Protein AF-A9M501-F1 (afdb_monomer_lite)

Organism: NCBI:txid452802

Radius of gyration: 22.81 Å; chains: 1; bounding box: 45×52×58 Å

pLDDT: mean 88.77, std 12.03, range [39.5, 97.62]

Structure (mmCIF, N/CA/C/O backbone):
data_AF-A9M501-F1
#
_entry.id   AF-A9M501-F1
#
loop_
_atom_site.group_PDB
_atom_site.id
_atom_site.type_symbol
_atom_site.label_atom_id
_atom_site.label_alt_id
_atom_site.label_comp_id
_atom_site.label_asym_id
_atom_site.label_entity_id
_atom_site.label_seq_id
_atom_site.pdbx_PDB_ins_code
_atom_site.Cartn_x
_atom_site.Cartn_y
_atom_site.Cartn_z
_atom_site.occupancy
_atom_site.B_iso_or_equiv
_atom_site.auth_seq_id
_atom_site.auth_comp_id
_atom_site.auth_asym_id
_atom_site.auth_atom_id
_atom_site.pdbx_PDB_model_num
ATOM 1 N N . MET A 1 1 ? 18.932 37.485 -20.379 1.00 39.50 1 MET A N 1
ATOM 2 C CA . MET A 1 1 ? 19.390 36.095 -20.164 1.00 39.50 1 MET A CA 1
ATOM 3 C C . MET A 1 1 ? 18.253 35.148 -20.514 1.00 39.50 1 MET A C 1
ATOM 5 O O . MET A 1 1 ? 17.362 34.929 -19.704 1.00 39.50 1 MET A O 1
ATOM 9 N N . THR A 1 2 ? 18.222 34.654 -21.746 1.00 41.69 2 THR A N 1
ATOM 10 C CA . THR A 1 2 ? 17.278 33.619 -22.177 1.00 41.69 2 THR A CA 1
ATOM 11 C C . THR A 1 2 ? 17.672 32.313 -21.494 1.00 41.69 2 THR A C 1
ATOM 13 O O . THR A 1 2 ? 18.747 31.776 -21.753 1.00 41.69 2 THR A O 1
ATOM 16 N N . LYS A 1 3 ? 16.843 31.825 -20.558 1.00 51.28 3 LYS A N 1
ATOM 17 C CA . LYS A 1 3 ? 17.009 30.476 -20.001 1.00 51.28 3 LYS A CA 1
ATOM 18 C C . LYS A 1 3 ? 17.040 29.513 -21.183 1.00 51.28 3 LYS A C 1
ATOM 20 O O . LYS A 1 3 ? 16.075 29.462 -21.942 1.00 51.28 3 LYS A O 1
ATOM 25 N N . LYS A 1 4 ? 18.156 28.803 -21.354 1.00 54.09 4 LYS A N 1
ATOM 26 C CA . LYS A 1 4 ? 18.309 27.758 -22.365 1.00 54.09 4 LYS A CA 1
ATOM 27 C C . LYS A 1 4 ? 17.223 26.725 -22.071 1.00 54.09 4 LYS A C 1
ATOM 29 O O . LYS A 1 4 ? 17.304 26.010 -21.076 1.00 54.09 4 LYS A O 1
ATOM 34 N N . HIS A 1 5 ? 16.136 26.763 -22.837 1.00 55.84 5 HIS A N 1
ATOM 35 C CA . HIS A 1 5 ? 15.042 25.826 -22.667 1.00 55.84 5 HIS A CA 1
ATOM 36 C C . HIS A 1 5 ? 15.609 24.473 -23.071 1.00 55.84 5 HIS A C 1
ATOM 38 O O . HIS A 1 5 ? 15.889 24.261 -24.243 1.00 55.84 5 HIS A O 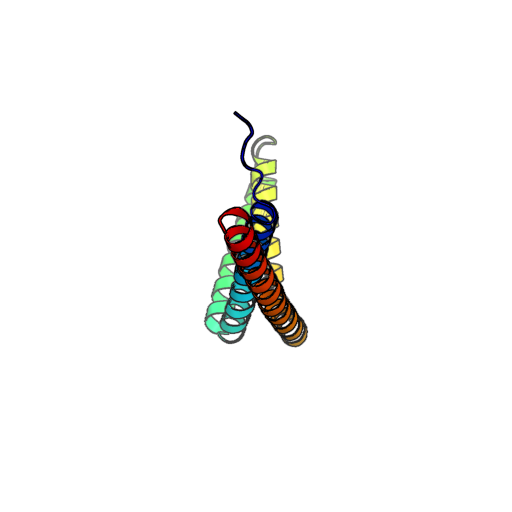1
ATOM 44 N N . GLU A 1 6 ? 15.865 2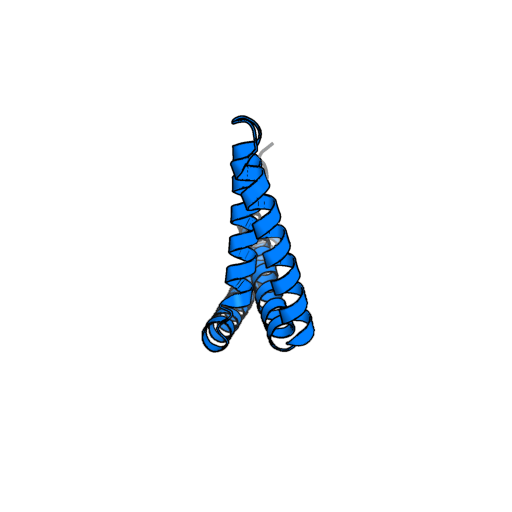3.594 -22.105 1.00 63.84 6 GLU A N 1
ATOM 45 C CA . GLU A 1 6 ? 16.238 22.220 -22.415 1.00 63.84 6 GLU A CA 1
ATOM 46 C C . GLU A 1 6 ? 14.952 21.480 -22.785 1.00 63.84 6 GLU A C 1
ATOM 48 O O . GLU A 1 6 ? 14.144 21.200 -21.885 1.00 63.84 6 GLU A O 1
ATOM 53 N N . PRO A 1 7 ? 14.700 21.193 -24.077 1.00 66.31 7 PRO A N 1
ATOM 54 C CA . PRO A 1 7 ? 13.616 20.295 -24.429 1.00 66.31 7 PRO A CA 1
ATOM 55 C C . PRO A 1 7 ? 13.882 18.966 -23.705 1.00 66.31 7 PRO A C 1
ATOM 57 O O . PRO A 1 7 ? 15.027 18.577 -23.477 1.00 66.31 7 PRO A O 1
ATOM 60 N N . PHE A 1 8 ? 12.827 18.311 -23.234 1.00 79.62 8 PHE A N 1
ATOM 61 C CA . PHE A 1 8 ? 12.868 17.047 -22.480 1.00 79.62 8 PHE A CA 1
ATOM 62 C C . PHE A 1 8 ? 13.280 17.099 -21.002 1.00 79.62 8 PHE A C 1
ATOM 64 O O . PHE A 1 8 ? 12.924 16.174 -20.282 1.00 79.62 8 PHE A O 1
ATOM 71 N N . SER A 1 9 ? 13.933 18.147 -20.483 1.00 83.31 9 SER A N 1
ATOM 72 C CA . SER A 1 9 ? 14.375 18.155 -19.068 1.00 83.31 9 SER A CA 1
ATOM 73 C C . SER A 1 9 ? 13.205 18.040 -18.072 1.00 83.31 9 SER A C 1
ATOM 75 O O . SER A 1 9 ? 13.250 17.245 -17.134 1.00 83.31 9 SER A O 1
ATOM 77 N N . VAL A 1 10 ? 12.099 18.744 -18.339 1.00 87.44 10 VAL A N 1
ATOM 78 C CA . VAL A 1 10 ? 10.864 18.658 -17.536 1.00 87.44 10 VAL A CA 1
ATOM 79 C C . VAL A 1 10 ? 10.190 17.288 -17.675 1.00 87.44 10 VAL A C 1
ATOM 81 O O . VAL A 1 10 ? 9.753 16.716 -16.680 1.00 87.44 10 VAL A O 1
ATOM 84 N N . ALA A 1 11 ? 10.137 16.738 -18.893 1.00 88.94 11 ALA A N 1
ATOM 85 C CA . ALA A 1 11 ? 9.534 15.431 -19.154 1.00 88.94 11 ALA A CA 1
ATOM 86 C C . ALA A 1 11 ? 10.316 14.296 -18.473 1.00 88.94 11 ALA A C 1
ATOM 88 O O . ALA A 1 11 ? 9.714 13.406 -17.876 1.00 88.94 11 ALA A O 1
ATOM 89 N N . ILE A 1 12 ? 11.651 14.364 -18.483 1.00 91.50 12 ILE A N 1
ATOM 90 C CA . ILE A 1 12 ? 12.531 13.430 -17.769 1.00 91.50 12 ILE A CA 1
ATOM 91 C C . ILE A 1 12 ? 12.233 13.474 -16.270 1.00 91.50 12 ILE A C 1
ATOM 93 O O . ILE A 1 12 ? 11.947 12.436 -15.684 1.00 91.50 12 ILE A O 1
ATOM 97 N N . GLN A 1 13 ? 12.210 14.664 -15.660 1.00 92.88 13 GLN A N 1
ATOM 98 C CA . GLN A 1 13 ? 11.921 14.802 -14.227 1.00 92.88 13 GLN A CA 1
ATOM 99 C C . GLN A 1 13 ? 10.521 14.297 -13.854 1.00 92.88 13 GLN A C 1
ATOM 101 O O . GLN A 1 13 ? 10.342 13.672 -12.808 1.00 92.88 13 GLN A O 1
ATOM 106 N N . ALA A 1 14 ? 9.516 14.569 -14.690 1.00 93.25 14 ALA A N 1
ATOM 107 C CA . ALA A 1 14 ? 8.162 14.068 -14.478 1.00 93.25 14 ALA A CA 1
ATOM 108 C C . ALA A 1 14 ? 8.119 12.532 -14.537 1.00 93.25 14 ALA A C 1
ATOM 110 O O . ALA A 1 14 ? 7.528 11.900 -13.659 1.00 93.25 14 ALA A O 1
ATOM 111 N N . THR A 1 15 ? 8.805 11.940 -15.517 1.00 94.06 15 THR A N 1
ATOM 112 C CA . THR A 1 15 ? 8.880 10.483 -15.701 1.00 94.06 15 THR A CA 1
ATOM 113 C C . THR A 1 15 ? 9.644 9.815 -14.557 1.00 94.06 15 THR A C 1
ATOM 115 O O . THR A 1 15 ? 9.193 8.801 -14.037 1.00 94.06 15 THR A O 1
ATOM 118 N N . GLU A 1 16 ? 10.740 10.410 -14.072 1.00 95.69 16 GLU A N 1
ATOM 119 C CA . GLU A 1 16 ? 11.488 9.916 -1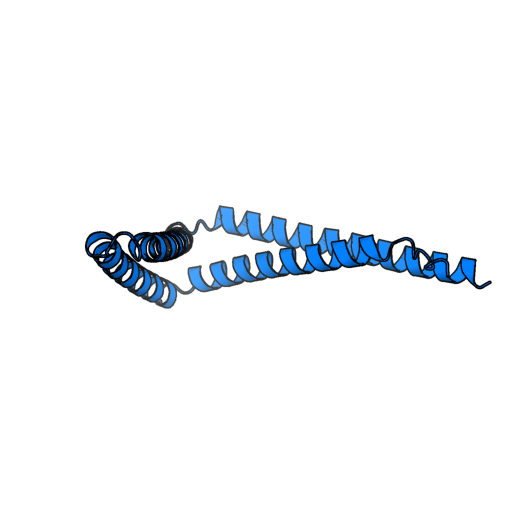2.904 1.00 95.69 16 GLU A CA 1
ATOM 120 C C . GLU A 1 16 ? 10.626 9.901 -11.634 1.00 95.69 16 GLU A C 1
ATOM 122 O O . GLU A 1 16 ? 10.619 8.916 -10.894 1.00 95.69 16 GLU A O 1
ATOM 127 N N . LYS A 1 17 ? 9.834 10.955 -11.400 1.00 95.56 17 LYS A N 1
ATOM 128 C CA . LYS A 1 17 ? 8.890 10.999 -10.271 1.00 95.56 17 LYS A CA 1
ATOM 129 C C . LYS A 1 17 ? 7.780 9.956 -10.404 1.00 95.56 17 LYS A C 1
ATOM 131 O O . LYS A 1 17 ? 7.419 9.309 -9.415 1.00 95.56 17 LYS A O 1
ATOM 136 N N . ALA A 1 18 ? 7.233 9.791 -11.608 1.00 94.56 18 ALA A N 1
ATOM 137 C CA . ALA A 1 18 ? 6.216 8.782 -11.882 1.00 94.56 18 ALA A CA 1
ATOM 138 C C . ALA A 1 18 ? 6.765 7.364 -11.658 1.00 94.56 18 ALA A C 1
ATOM 140 O O . ALA A 1 18 ? 6.096 6.550 -11.020 1.00 94.56 18 ALA A O 1
ATOM 141 N N . LEU A 1 19 ? 7.998 7.104 -12.103 1.00 95.25 19 LEU A N 1
ATOM 142 C CA . LEU A 1 19 ? 8.696 5.835 -11.916 1.00 95.25 19 LEU A CA 1
ATOM 143 C C . LEU A 1 19 ? 8.929 5.539 -10.432 1.00 95.25 19 LEU A C 1
ATOM 145 O O . LEU A 1 19 ? 8.560 4.465 -9.970 1.00 95.25 19 LEU A O 1
ATOM 149 N N . ALA A 1 20 ? 9.439 6.504 -9.661 1.00 95.69 20 ALA A N 1
ATOM 150 C CA . ALA A 1 20 ? 9.628 6.342 -8.218 1.00 95.69 20 ALA A CA 1
ATOM 151 C C . ALA A 1 20 ? 8.308 6.034 -7.486 1.00 95.69 20 ALA A C 1
ATOM 153 O O . ALA A 1 20 ? 8.262 5.203 -6.579 1.00 95.69 20 ALA A O 1
ATOM 154 N N . THR A 1 21 ? 7.211 6.668 -7.907 1.00 95.75 21 THR A N 1
ATOM 155 C CA . THR A 1 21 ? 5.876 6.409 -7.345 1.00 95.75 21 THR A CA 1
ATOM 156 C C . THR A 1 21 ? 5.376 5.005 -7.693 1.00 95.75 21 THR A C 1
ATOM 158 O O . THR A 1 21 ? 4.813 4.325 -6.836 1.00 95.75 21 THR A O 1
ATOM 161 N N . ALA A 1 22 ? 5.580 4.561 -8.938 1.00 94.88 22 ALA A N 1
ATOM 162 C CA . ALA A 1 22 ? 5.214 3.218 -9.378 1.00 94.88 22 ALA A CA 1
ATOM 163 C C . ALA A 1 22 ? 6.034 2.143 -8.651 1.00 94.88 22 ALA A C 1
ATOM 165 O O . ALA A 1 22 ? 5.452 1.176 -8.166 1.00 94.88 22 ALA A O 1
ATOM 166 N N . GLN A 1 23 ? 7.342 2.361 -8.488 1.00 96.62 23 GLN A N 1
ATOM 167 C CA . GLN A 1 23 ? 8.230 1.453 -7.764 1.00 96.62 23 GLN A CA 1
ATOM 168 C C . GLN A 1 23 ? 7.801 1.304 -6.304 1.00 96.62 23 GLN A C 1
ATOM 170 O O . GLN A 1 23 ? 7.585 0.192 -5.844 1.00 96.62 23 GLN A O 1
ATOM 175 N N . LYS A 1 24 ? 7.532 2.417 -5.609 1.00 96.12 24 LYS A N 1
ATOM 176 C CA . LYS A 1 24 ? 7.036 2.375 -4.226 1.00 96.12 24 LYS A CA 1
ATOM 177 C C . LYS A 1 24 ? 5.738 1.569 -4.094 1.00 96.12 24 LYS A C 1
ATOM 179 O O . LYS A 1 24 ? 5.524 0.897 -3.089 1.00 96.12 24 LYS A O 1
ATOM 184 N N . LYS A 1 25 ? 4.850 1.652 -5.090 1.00 94.25 25 LYS A N 1
ATOM 185 C CA . LYS A 1 25 ? 3.608 0.870 -5.106 1.00 94.25 25 LYS A CA 1
ATOM 186 C C . LYS A 1 25 ? 3.885 -0.619 -5.330 1.00 94.25 25 LYS A C 1
ATOM 188 O O . LYS A 1 25 ? 3.272 -1.430 -4.646 1.00 94.25 25 LYS A O 1
ATOM 193 N N . LEU A 1 26 ? 4.792 -0.963 -6.244 1.00 95.00 26 LEU A N 1
ATOM 194 C CA . LEU A 1 26 ? 5.220 -2.344 -6.476 1.00 95.00 26 LEU A CA 1
ATOM 195 C C . LEU A 1 26 ? 5.837 -2.953 -5.210 1.00 95.00 26 LEU A C 1
ATOM 197 O O . LEU A 1 26 ? 5.428 -4.032 -4.795 1.00 95.00 26 LEU A O 1
ATOM 201 N N . ASP A 1 27 ? 6.746 -2.224 -4.562 1.00 95.56 27 ASP A N 1
ATOM 202 C CA . ASP A 1 27 ? 7.401 -2.658 -3.325 1.00 95.56 27 ASP A CA 1
ATOM 203 C C . ASP A 1 27 ? 6.370 -2.908 -2.213 1.00 95.56 27 ASP A C 1
ATOM 205 O O . ASP A 1 27 ? 6.454 -3.902 -1.495 1.00 95.56 27 ASP A O 1
ATOM 209 N N . GLN A 1 28 ? 5.345 -2.052 -2.107 1.00 91.12 28 GLN A N 1
ATOM 210 C CA . GLN A 1 28 ? 4.250 -2.257 -1.159 1.00 91.12 28 GLN A CA 1
ATOM 211 C C . GLN A 1 28 ? 3.440 -3.523 -1.467 1.00 91.12 28 GLN A C 1
ATOM 213 O O . GLN A 1 28 ? 3.116 -4.262 -0.544 1.00 91.12 28 GLN A O 1
ATOM 218 N N . VAL A 1 29 ? 3.104 -3.784 -2.737 1.00 92.12 29 VAL A N 1
ATOM 219 C CA . VAL A 1 29 ? 2.348 -4.991 -3.123 1.00 92.12 29 VAL A CA 1
ATOM 220 C C . VAL A 1 29 ? 3.152 -6.256 -2.811 1.00 92.12 29 VAL A C 1
ATOM 222 O O . VAL A 1 29 ? 2.595 -7.201 -2.257 1.00 92.12 29 VAL A O 1
ATOM 225 N N . LYS A 1 30 ? 4.463 -6.251 -3.083 1.00 92.81 30 LYS A N 1
ATOM 226 C CA . LYS A 1 30 ? 5.367 -7.363 -2.749 1.00 92.81 30 LYS A CA 1
ATOM 227 C C . LYS A 1 30 ? 5.462 -7.595 -1.241 1.00 92.81 30 LYS A C 1
ATOM 229 O O . LYS A 1 30 ? 5.291 -8.722 -0.786 1.00 92.81 30 LYS A O 1
ATOM 234 N N . ALA A 1 31 ? 5.633 -6.530 -0.459 1.00 90.75 31 ALA A N 1
ATOM 235 C CA . ALA A 1 31 ? 5.648 -6.621 1.000 1.00 90.75 31 ALA A CA 1
ATOM 236 C C . ALA A 1 31 ? 4.320 -7.156 1.568 1.00 90.75 31 ALA A C 1
ATOM 238 O O . ALA A 1 31 ? 4.314 -7.924 2.529 1.00 90.75 31 ALA A O 1
ATOM 239 N N . ASP A 1 32 ? 3.189 -6.776 0.968 1.00 88.25 32 ASP A N 1
ATOM 240 C CA . ASP A 1 32 ? 1.873 -7.271 1.375 1.00 88.25 32 ASP A CA 1
ATOM 241 C C . ASP A 1 32 ? 1.712 -8.766 1.082 1.00 88.25 32 ASP A C 1
ATOM 243 O O . ASP A 1 32 ? 1.135 -9.488 1.895 1.00 88.25 32 ASP A O 1
ATOM 247 N N . PHE A 1 33 ? 2.253 -9.237 -0.044 1.00 89.31 33 PHE A N 1
ATOM 248 C CA . PHE A 1 33 ? 2.320 -10.659 -0.375 1.00 89.31 33 PHE A CA 1
ATOM 249 C C . PHE A 1 33 ? 3.161 -11.449 0.622 1.00 89.31 33 PHE A C 1
ATOM 251 O O . PHE A 1 33 ? 2.700 -12.465 1.139 1.00 89.31 33 PHE A O 1
ATOM 258 N N . GLU A 1 34 ? 4.369 -10.977 0.925 1.00 90.31 34 GLU A N 1
ATOM 259 C CA . GLU A 1 34 ? 5.248 -11.617 1.909 1.00 90.31 34 GLU A CA 1
ATOM 260 C C . GLU A 1 34 ? 4.569 -11.713 3.278 1.00 90.31 34 GLU A C 1
ATOM 262 O O . GLU A 1 34 ? 4.551 -12.775 3.900 1.00 90.31 34 GLU A O 1
ATOM 267 N N . LEU A 1 35 ? 3.939 -10.622 3.721 1.00 88.69 35 LEU A N 1
ATOM 268 C CA . LEU A 1 35 ? 3.191 -10.595 4.972 1.00 88.69 35 LEU A CA 1
ATOM 269 C C . LEU A 1 35 ? 1.973 -11.526 4.944 1.00 88.69 35 LEU A C 1
ATOM 271 O O . LEU A 1 35 ? 1.632 -12.105 5.969 1.00 88.69 35 LEU A O 1
ATOM 275 N N . TYR A 1 36 ? 1.300 -11.678 3.803 1.00 87.50 36 TYR A N 1
ATOM 276 C CA . TYR A 1 36 ? 0.182 -12.611 3.678 1.00 87.50 36 TYR A CA 1
ATOM 277 C C . TYR A 1 36 ? 0.618 -14.070 3.842 1.00 87.50 36 TYR A C 1
ATOM 279 O O . TYR A 1 36 ? -0.096 -14.849 4.476 1.00 87.50 36 TYR A O 1
ATOM 287 N N . LEU A 1 37 ? 1.783 -14.427 3.293 1.00 88.88 37 LEU A N 1
ATOM 288 C CA . LEU A 1 37 ? 2.363 -15.764 3.418 1.00 88.88 37 LEU A CA 1
ATOM 289 C C . LEU A 1 37 ? 2.834 -16.055 4.855 1.00 88.88 37 LEU A C 1
ATOM 291 O O . LEU A 1 37 ? 2.751 -17.198 5.306 1.00 88.88 37 LEU A O 1
ATOM 295 N N . ASP A 1 38 ? 3.264 -15.032 5.597 1.00 93.50 38 ASP A N 1
ATOM 296 C CA . ASP A 1 38 ? 3.582 -15.126 7.026 1.00 93.50 38 ASP A CA 1
ATOM 297 C C . ASP A 1 38 ? 2.320 -14.996 7.900 1.00 93.50 38 ASP A C 1
ATOM 299 O O . ASP A 1 38 ? 1.990 -13.942 8.458 1.00 93.50 38 ASP A O 1
ATOM 303 N N . PHE A 1 39 ? 1.593 -16.108 8.028 1.00 87.75 39 PHE A N 1
ATOM 304 C CA . PHE A 1 39 ? 0.329 -16.155 8.763 1.00 87.75 39 PHE A CA 1
ATOM 305 C C . PHE A 1 39 ? 0.447 -15.682 10.221 1.00 87.75 39 PHE A C 1
ATOM 307 O O . PHE A 1 39 ? -0.438 -14.970 10.700 1.00 87.75 39 PHE A O 1
ATOM 314 N N . GLN A 1 40 ? 1.514 -16.063 10.932 1.00 92.50 40 GLN A N 1
ATOM 315 C CA . GLN A 1 40 ? 1.681 -15.713 12.346 1.00 92.50 40 GLN A CA 1
ATOM 316 C C . GLN A 1 40 ? 1.864 -14.208 12.515 1.00 92.50 40 GLN A C 1
ATOM 318 O O . GLN A 1 40 ? 1.127 -13.577 13.277 1.00 92.50 40 GLN A O 1
ATOM 323 N N . ARG A 1 41 ? 2.780 -13.618 11.742 1.00 92.44 41 ARG A N 1
ATOM 324 C CA . ARG A 1 41 ? 3.023 -12.176 11.770 1.00 92.44 41 ARG A CA 1
ATOM 325 C C . ARG A 1 41 ? 1.793 -11.383 11.337 1.00 92.44 41 ARG A C 1
ATOM 327 O O . ARG A 1 41 ? 1.490 -10.342 11.922 1.00 92.44 41 ARG A O 1
ATOM 334 N N . ARG A 1 42 ? 1.049 -11.872 10.339 1.00 92.56 42 ARG A N 1
ATOM 335 C CA . ARG A 1 42 ? -0.212 -11.255 9.907 1.00 92.56 42 ARG A CA 1
ATOM 336 C C . ARG A 1 42 ? -1.268 -11.287 11.007 1.00 92.56 42 ARG A C 1
ATOM 338 O O . ARG A 1 42 ? -1.926 -10.272 11.228 1.00 92.56 42 ARG A O 1
ATOM 345 N N . ALA A 1 43 ? -1.441 -12.422 11.681 1.00 92.88 43 ALA A N 1
ATOM 346 C CA . ALA A 1 43 ? -2.410 -12.559 12.764 1.00 92.88 43 ALA A CA 1
ATOM 347 C C . ALA A 1 43 ? -2.088 -11.616 13.934 1.00 92.88 43 ALA A C 1
ATOM 349 O O . ALA A 1 43 ? -2.982 -10.924 14.421 1.00 92.88 43 ALA A O 1
ATOM 350 N N . GLU A 1 44 ? -0.816 -11.525 14.330 1.00 95.44 44 GLU A N 1
ATOM 351 C CA . GLU A 1 44 ? -0.358 -10.602 15.374 1.00 95.44 44 GLU A CA 1
ATOM 352 C C . GLU A 1 44 ? -0.632 -9.139 15.000 1.00 95.44 44 GLU A C 1
ATOM 354 O O . GLU A 1 44 ? -1.216 -8.384 15.781 1.00 95.44 44 GLU A O 1
ATOM 359 N N . LEU A 1 45 ? -0.288 -8.743 13.771 1.00 94.56 45 LEU A N 1
ATOM 360 C CA . LEU A 1 45 ? -0.517 -7.382 13.294 1.00 94.56 45 LEU A CA 1
ATOM 361 C C . LEU A 1 45 ? -2.010 -7.030 13.237 1.00 94.56 45 LEU A C 1
ATOM 363 O O . LEU A 1 45 ? -2.398 -5.937 13.645 1.00 94.56 45 LEU A O 1
ATOM 367 N N . LEU A 1 46 ? -2.858 -7.952 12.769 1.00 95.44 46 LEU A N 1
ATOM 368 C CA . LEU A 1 46 ? -4.311 -7.764 12.766 1.00 95.44 46 LEU A CA 1
ATOM 369 C C . LEU A 1 46 ? -4.871 -7.634 14.187 1.00 95.44 46 LEU A C 1
ATOM 371 O O . LEU A 1 46 ? -5.738 -6.790 14.412 1.00 95.44 46 LEU A O 1
ATOM 375 N N . GLY A 1 47 ? -4.366 -8.419 15.142 1.00 96.69 47 GLY A N 1
ATOM 376 C CA . GLY A 1 47 ? -4.735 -8.308 16.555 1.00 96.69 47 GLY A CA 1
ATOM 377 C C . GLY A 1 47 ? -4.381 -6.940 17.141 1.00 96.69 47 GLY A C 1
ATOM 378 O O . GLY A 1 47 ? -5.235 -6.280 17.736 1.00 96.69 47 GLY A O 1
ATOM 379 N N . ASN A 1 48 ? -3.156 -6.469 16.895 1.00 96.81 48 ASN A N 1
ATOM 380 C CA . ASN A 1 48 ? -2.697 -5.152 17.341 1.00 96.81 48 ASN A CA 1
ATOM 381 C C . ASN A 1 48 ? -3.525 -4.019 16.719 1.00 96.81 48 ASN A C 1
ATOM 383 O O . ASN A 1 48 ? -3.960 -3.108 17.423 1.00 96.81 48 ASN A O 1
ATOM 387 N N . LEU A 1 49 ? -3.809 -4.097 15.416 1.00 96.75 49 LEU A N 1
ATOM 388 C CA . LEU A 1 49 ? -4.654 -3.121 14.728 1.00 96.75 49 LEU A CA 1
ATOM 389 C C . LEU A 1 49 ? -6.084 -3.113 15.275 1.00 96.75 49 LEU A C 1
ATOM 391 O O . LEU A 1 49 ? -6.640 -2.038 15.479 1.00 96.75 49 LEU A O 1
ATOM 395 N N . ALA A 1 50 ? -6.676 -4.280 15.543 1.00 97.00 50 ALA A N 1
ATOM 396 C CA . ALA A 1 50 ? -8.014 -4.367 16.125 1.00 97.00 50 ALA A CA 1
ATOM 397 C C . ALA A 1 50 ? -8.069 -3.718 17.518 1.00 97.00 50 ALA A C 1
ATOM 399 O O . ALA A 1 50 ? -8.998 -2.967 17.814 1.00 97.00 50 ALA A O 1
ATOM 400 N N . PHE A 1 51 ? -7.045 -3.942 18.347 1.00 97.56 51 PHE A N 1
ATOM 401 C CA . PHE A 1 51 ? -6.929 -3.290 19.649 1.00 97.56 51 PHE A CA 1
ATOM 402 C C . PHE A 1 51 ? -6.792 -1.764 19.526 1.00 97.56 51 PHE A C 1
ATOM 404 O O . PHE A 1 51 ? -7.493 -1.017 20.210 1.00 97.56 51 PHE A O 1
ATOM 411 N N . GLU A 1 52 ? -5.922 -1.282 18.634 1.00 96.69 52 GLU A N 1
ATOM 412 C CA . GLU A 1 52 ? -5.745 0.154 18.390 1.00 96.69 52 GLU A CA 1
ATOM 413 C C . GLU A 1 52 ? -7.021 0.822 17.871 1.00 96.69 52 GLU A C 1
ATOM 415 O O . GLU A 1 52 ? -7.335 1.934 18.295 1.00 96.69 52 GLU A O 1
ATOM 420 N N . ILE A 1 53 ? -7.757 0.147 16.982 1.00 97.50 53 ILE A N 1
ATOM 421 C CA . ILE A 1 53 ? -9.058 0.598 16.478 1.00 97.50 53 ILE A CA 1
ATOM 422 C C . ILE A 1 53 ? -10.036 0.744 17.641 1.00 97.50 53 ILE A C 1
ATOM 424 O O . ILE A 1 53 ? -10.568 1.834 17.820 1.00 97.50 53 ILE A O 1
ATOM 428 N N . GLY A 1 54 ? -10.198 -0.284 18.481 1.00 96.88 54 GLY A N 1
ATOM 429 C CA . GLY A 1 54 ? -11.086 -0.209 19.645 1.00 96.88 54 GLY A CA 1
ATOM 430 C C . GLY A 1 54 ? -10.706 0.923 20.608 1.00 96.88 54 GLY A C 1
ATOM 431 O O . GLY A 1 54 ? -11.567 1.654 21.092 1.00 96.88 54 GLY A O 1
ATOM 432 N N . ARG A 1 55 ? -9.404 1.151 20.833 1.00 96.44 55 ARG A N 1
ATOM 433 C CA . ARG A 1 55 ? -8.916 2.287 21.636 1.00 96.44 55 ARG A CA 1
ATOM 434 C C . ARG A 1 55 ? -9.288 3.638 21.013 1.00 96.44 55 ARG A C 1
ATOM 436 O O . ARG A 1 55 ? -9.720 4.538 21.729 1.00 96.44 55 ARG A O 1
ATOM 443 N N . LEU A 1 56 ? -9.106 3.789 19.700 1.00 95.00 56 LEU A N 1
ATOM 444 C CA . LEU A 1 56 ? -9.421 5.021 18.972 1.00 95.00 56 LEU A CA 1
ATOM 445 C C . LEU A 1 56 ? -10.930 5.268 18.867 1.00 95.00 56 LEU A C 1
ATOM 447 O O . LEU A 1 56 ? -11.346 6.421 18.887 1.00 95.00 56 LEU A O 1
ATOM 451 N N . GLU A 1 57 ? -11.752 4.222 18.793 1.00 95.94 57 GLU A N 1
ATOM 452 C CA . GLU A 1 57 ? -13.215 4.336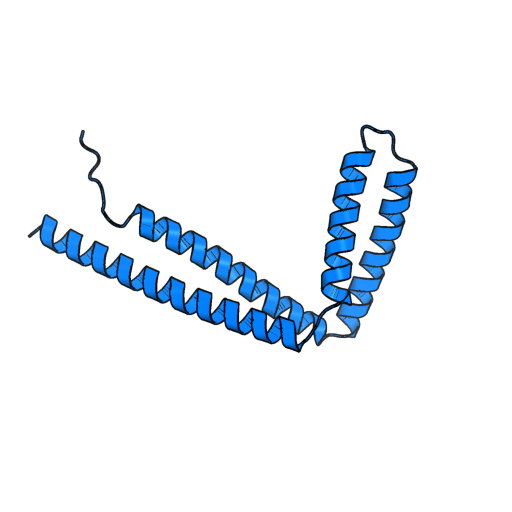 18.842 1.00 95.94 57 GLU A CA 1
ATOM 453 C C . GLU A 1 57 ? -13.669 4.969 20.161 1.00 95.94 57 GLU A C 1
ATOM 455 O O . GLU A 1 57 ? -14.397 5.963 20.145 1.00 95.94 57 GLU A O 1
ATOM 460 N N . VAL A 1 58 ? -13.137 4.489 21.292 1.00 95.56 58 VAL A N 1
ATOM 461 C CA . VAL A 1 58 ? -13.380 5.097 22.611 1.00 95.56 58 VAL A CA 1
ATOM 462 C C . VAL A 1 58 ? -12.858 6.536 22.662 1.00 95.56 58 VAL A C 1
ATOM 464 O O . VAL A 1 58 ? -13.530 7.426 23.181 1.00 95.56 58 VAL A O 1
ATOM 467 N N . GLU A 1 59 ? -11.673 6.801 22.105 1.00 93.69 59 GLU A N 1
ATOM 468 C CA . GLU A 1 59 ? -11.108 8.154 22.055 1.00 93.69 59 GLU A CA 1
ATOM 469 C C . GLU A 1 59 ? -12.002 9.114 21.257 1.00 93.69 59 GLU A C 1
ATOM 471 O O . GLU A 1 59 ? -12.249 10.230 21.708 1.00 93.69 59 GLU A O 1
ATOM 476 N N . VAL A 1 60 ? -12.537 8.695 20.109 1.00 94.31 60 VAL A N 1
ATOM 477 C CA . VAL A 1 60 ? -13.484 9.480 19.299 1.00 94.31 60 VAL A CA 1
ATOM 478 C C . VAL A 1 60 ? -14.780 9.752 20.062 1.00 94.31 60 VAL A C 1
ATOM 480 O O . VAL A 1 60 ? -15.301 10.875 20.011 1.00 94.31 60 VAL A O 1
ATOM 483 N N . GLU A 1 61 ? -15.303 8.748 20.765 1.00 94.56 61 GLU A N 1
ATOM 484 C CA . GLU A 1 61 ? -16.537 8.859 21.540 1.00 94.56 61 GLU A CA 1
ATOM 485 C C . GLU A 1 61 ? -16.383 9.858 22.694 1.00 94.56 61 GLU A C 1
ATOM 487 O O . GLU A 1 61 ? -17.210 10.760 22.838 1.00 94.56 61 GLU A O 1
ATOM 492 N N . MET A 1 62 ? -15.272 9.766 23.429 1.00 94.19 62 MET A N 1
ATOM 493 C CA . MET A 1 62 ? -15.003 10.547 24.642 1.00 94.19 62 MET A CA 1
ATOM 494 C C . MET A 1 62 ? -14.340 11.912 24.380 1.00 94.19 62 MET A C 1
ATOM 496 O O . MET A 1 62 ? -14.278 12.760 25.275 1.00 94.19 62 MET A O 1
ATOM 500 N N . SER A 1 63 ? -13.823 12.151 23.171 1.00 93.06 63 SER A N 1
ATOM 501 C CA . SER A 1 63 ? -13.111 13.386 22.829 1.00 93.06 63 SER A CA 1
ATOM 502 C C . SER A 1 63 ? -14.020 14.605 22.731 1.00 93.06 63 SER A C 1
ATOM 504 O O . SER A 1 63 ? -15.116 14.577 22.168 1.00 93.06 63 SER A O 1
ATOM 506 N N . LYS A 1 64 ? -13.482 15.753 23.155 1.00 91.44 64 LYS A N 1
ATOM 507 C CA . LYS A 1 64 ? -14.079 17.061 22.856 1.00 91.44 64 LYS A CA 1
ATOM 508 C C . LYS A 1 64 ? -14.083 17.310 21.336 1.00 91.44 64 LYS A C 1
ATOM 510 O O . LYS A 1 64 ? -13.170 16.844 20.645 1.00 91.44 64 LYS A O 1
ATOM 515 N N . PRO A 1 65 ? -15.010 18.129 20.802 1.00 88.00 65 PRO A N 1
ATOM 516 C CA . PRO A 1 65 ? -15.137 18.362 19.357 1.00 88.00 65 PRO A CA 1
ATOM 517 C C . PRO A 1 65 ? -13.835 18.765 18.642 1.00 88.00 65 PRO A C 1
ATOM 519 O O . PRO A 1 65 ? -13.587 18.332 17.520 1.00 88.00 65 PRO A O 1
ATOM 522 N N . ALA A 1 66 ? -12.966 19.539 19.302 1.00 84.88 66 ALA A N 1
ATOM 523 C CA . ALA A 1 66 ? -11.686 19.978 18.738 1.00 84.88 66 ALA A CA 1
ATOM 524 C C . ALA A 1 66 ? -10.668 18.836 18.522 1.00 84.88 66 ALA A C 1
ATOM 526 O O . ALA A 1 66 ? -9.831 18.927 17.629 1.00 84.88 66 ALA A O 1
ATOM 527 N N . GLN A 1 67 ? -10.735 17.767 19.323 1.00 89.31 67 GLN A N 1
ATOM 528 C CA . GLN A 1 67 ? -9.821 16.615 19.258 1.00 89.31 67 GLN A CA 1
ATOM 529 C C . GLN A 1 67 ? -10.427 15.439 18.482 1.00 89.31 67 GLN A C 1
ATOM 531 O O . GLN A 1 67 ? -9.696 14.691 17.832 1.00 89.31 67 GLN A O 1
ATO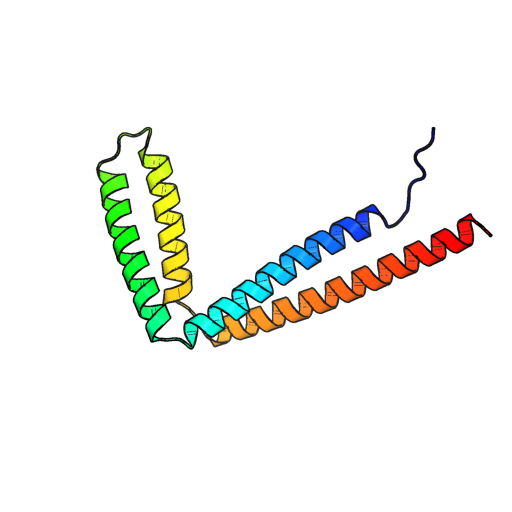M 536 N N . ARG A 1 68 ? -11.764 15.345 18.453 1.00 92.06 68 ARG A N 1
ATOM 537 C CA . ARG A 1 68 ? -12.511 14.285 17.765 1.00 92.06 68 ARG A CA 1
ATOM 538 C C . ARG A 1 68 ? -12.103 14.124 16.299 1.00 92.06 68 ARG A C 1
ATOM 540 O O . ARG A 1 68 ? -11.858 13.011 15.859 1.00 92.06 68 ARG A O 1
ATOM 547 N N . LYS A 1 69 ? -11.949 15.220 15.546 1.00 92.62 69 LYS A N 1
ATOM 548 C CA . LYS A 1 69 ? -11.597 15.154 14.113 1.00 92.62 69 LYS A CA 1
ATOM 549 C C . LYS A 1 69 ? -10.248 14.469 13.855 1.00 92.62 69 LYS A C 1
ATOM 551 O O . LYS A 1 69 ? -10.086 13.775 12.849 1.00 92.62 69 LYS A O 1
ATOM 556 N N . LYS A 1 70 ? -9.271 14.680 14.743 1.00 92.19 70 LYS A N 1
ATOM 557 C CA . LYS A 1 70 ? -7.965 14.020 14.644 1.00 92.19 70 LYS A CA 1
ATOM 558 C C . LYS A 1 70 ? -8.114 12.527 14.934 1.00 92.19 70 LYS A C 1
ATOM 560 O O . LYS A 1 70 ? -7.736 11.725 14.087 1.00 92.19 70 LYS A O 1
ATOM 565 N N . ALA A 1 71 ? -8.763 12.179 16.045 1.00 92.12 71 ALA A N 1
ATOM 566 C CA . ALA A 1 71 ? -9.020 10.790 16.417 1.00 92.12 71 ALA A CA 1
ATOM 567 C C . ALA A 1 71 ? -9.817 10.029 15.335 1.00 92.12 71 ALA A C 1
ATOM 569 O O . ALA A 1 71 ? -9.477 8.901 15.005 1.00 92.12 71 ALA A O 1
ATOM 570 N N . GLU A 1 72 ? -10.801 10.662 14.685 1.00 95.31 72 GLU A N 1
ATOM 571 C CA . GLU A 1 72 ? -11.543 10.077 13.555 1.00 95.31 72 GLU A CA 1
ATOM 572 C C . GLU A 1 72 ? -10.661 9.827 12.327 1.00 95.31 72 GLU A C 1
ATOM 574 O O . GLU A 1 72 ? -10.872 8.868 11.581 1.00 95.31 72 GLU A O 1
ATOM 579 N N . THR A 1 73 ? -9.693 10.711 12.078 1.00 95.56 73 THR A N 1
ATOM 580 C CA . THR A 1 73 ? -8.754 10.563 10.961 1.00 95.56 73 THR A CA 1
ATOM 581 C C . THR A 1 73 ? -7.813 9.391 11.220 1.00 95.56 73 THR A C 1
ATOM 583 O O . THR A 1 73 ? -7.638 8.547 10.338 1.00 95.56 73 THR A O 1
ATOM 586 N N . ASP A 1 74 ? -7.279 9.306 12.437 1.00 94.56 74 ASP A N 1
ATOM 587 C CA . ASP A 1 74 ? -6.400 8.222 12.871 1.00 94.56 74 ASP A CA 1
ATOM 588 C C . ASP A 1 74 ? -7.156 6.880 12.878 1.00 94.56 74 ASP A C 1
ATOM 590 O O . ASP A 1 74 ? -6.668 5.890 12.329 1.00 94.56 74 ASP A O 1
ATOM 594 N N . LEU A 1 75 ? -8.400 6.866 13.373 1.00 96.31 75 LEU A N 1
ATOM 595 C CA . LEU A 1 75 ? -9.287 5.701 13.347 1.00 96.31 75 LEU A CA 1
ATOM 596 C C . LEU A 1 75 ? -9.522 5.207 11.917 1.00 96.31 75 LEU A C 1
ATOM 598 O O . LEU A 1 75 ? -9.306 4.033 11.618 1.00 96.31 75 LEU A O 1
ATOM 602 N N . LYS A 1 76 ? -9.906 6.104 10.999 1.00 96.69 76 LYS A N 1
ATOM 603 C CA . LYS A 1 76 ? -10.121 5.746 9.589 1.00 96.69 76 LYS A CA 1
ATOM 604 C C . LYS A 1 76 ? -8.848 5.224 8.930 1.00 96.69 76 LYS A C 1
ATOM 606 O O . LYS A 1 76 ? -8.932 4.333 8.086 1.00 96.69 76 LYS A O 1
ATOM 611 N N . ALA A 1 77 ? -7.682 5.768 9.275 1.00 95.31 77 ALA A N 1
ATOM 612 C CA . ALA A 1 77 ? -6.409 5.277 8.757 1.00 95.31 77 ALA A CA 1
ATOM 613 C C . ALA A 1 77 ? -6.147 3.833 9.215 1.00 95.31 77 ALA A C 1
ATOM 615 O O . ALA A 1 77 ? -5.864 2.976 8.377 1.00 95.31 77 ALA A O 1
ATOM 616 N N . LYS A 1 78 ? -6.345 3.542 10.506 1.00 96.00 78 LYS A N 1
ATOM 617 C CA . LYS A 1 78 ? -6.172 2.197 11.075 1.00 96.00 78 LYS A CA 1
ATOM 618 C C . LYS A 1 78 ? -7.190 1.192 10.550 1.00 96.00 78 LYS A C 1
ATOM 620 O O . LYS A 1 78 ? -6.810 0.093 10.161 1.00 96.00 78 LYS A O 1
ATOM 625 N N . GLN A 1 79 ? -8.456 1.583 10.417 1.00 96.44 79 GLN A N 1
ATOM 626 C CA . GLN A 1 79 ? -9.490 0.746 9.800 1.00 96.44 79 GLN A CA 1
ATOM 627 C C . GLN A 1 79 ? -9.165 0.412 8.337 1.00 96.44 79 GLN A C 1
ATOM 629 O O . GLN A 1 79 ? -9.366 -0.719 7.899 1.00 96.44 79 GLN A O 1
ATOM 634 N N . ARG A 1 80 ? -8.632 1.368 7.561 1.00 94.69 80 ARG A N 1
ATOM 635 C CA . ARG A 1 80 ? -8.175 1.098 6.185 1.00 94.69 80 ARG A CA 1
ATOM 636 C C . ARG A 1 80 ? -7.019 0.107 6.158 1.00 94.69 80 ARG A C 1
ATOM 638 O O . ARG A 1 80 ? -7.016 -0.776 5.307 1.00 94.69 80 ARG A O 1
ATOM 645 N N . GLU A 1 81 ? -6.057 0.251 7.063 1.00 92.00 81 GLU A N 1
ATOM 646 C CA . GLU A 1 81 ? -4.922 -0.665 7.175 1.00 92.00 81 GLU A CA 1
ATOM 647 C C . GLU A 1 81 ? -5.369 -2.080 7.561 1.00 92.00 81 GLU A C 1
ATOM 649 O O . GLU A 1 81 ? -5.003 -3.039 6.881 1.00 92.00 81 GLU A O 1
ATOM 654 N N . TYR A 1 82 ? -6.240 -2.202 8.565 1.00 94.75 82 TYR A N 1
ATOM 655 C CA . TYR A 1 82 ? -6.845 -3.472 8.958 1.00 94.75 82 TYR A CA 1
ATOM 656 C C . TYR A 1 82 ? -7.586 -4.117 7.785 1.00 94.75 82 TYR A C 1
ATOM 658 O O . TYR A 1 82 ? -7.310 -5.259 7.431 1.00 94.75 82 TYR A O 1
ATOM 666 N N . ASN A 1 83 ? -8.467 -3.370 7.113 1.00 92.19 83 ASN A N 1
ATOM 667 C CA . ASN A 1 83 ? -9.239 -3.885 5.982 1.00 92.19 83 ASN A CA 1
ATOM 668 C C . ASN A 1 83 ? -8.360 -4.307 4.803 1.00 92.19 83 ASN A C 1
ATOM 670 O O . ASN A 1 83 ? -8.694 -5.278 4.125 1.00 92.19 83 ASN A O 1
ATOM 674 N N . ARG A 1 84 ? -7.249 -3.604 4.559 1.00 88.12 84 ARG A N 1
ATOM 675 C CA . ARG A 1 84 ? -6.269 -3.955 3.524 1.00 88.12 84 ARG A CA 1
ATOM 676 C C . ARG A 1 84 ? -5.622 -5.314 3.800 1.00 88.12 84 ARG A C 1
ATOM 678 O O . ARG A 1 84 ? -5.466 -6.098 2.871 1.00 88.12 84 ARG A O 1
ATOM 685 N N . LEU A 1 85 ? -5.271 -5.594 5.056 1.00 88.56 85 LEU A N 1
ATOM 686 C CA . LEU A 1 85 ? -4.623 -6.845 5.465 1.00 88.56 85 LEU A CA 1
ATOM 687 C C . LEU A 1 85 ? -5.613 -7.999 5.670 1.00 88.56 85 LEU A C 1
ATOM 689 O O . LEU A 1 85 ? -5.305 -9.149 5.353 1.00 88.56 85 LEU A O 1
ATOM 693 N N . ALA A 1 86 ? -6.798 -7.717 6.209 1.00 89.62 86 ALA A N 1
ATOM 694 C CA . ALA A 1 86 ? -7.832 -8.711 6.475 1.00 89.62 86 ALA A CA 1
ATOM 695 C C . ALA A 1 86 ? -8.437 -9.238 5.168 1.00 89.62 86 ALA A C 1
ATOM 697 O O . ALA A 1 86 ? -8.529 -10.448 4.979 1.00 89.62 86 ALA A O 1
ATOM 698 N N . ASN A 1 87 ? -8.742 -8.337 4.229 1.00 87.75 87 ASN A N 1
ATOM 699 C CA . ASN A 1 87 ? -9.342 -8.670 2.934 1.00 87.75 87 ASN A CA 1
ATOM 700 C C . ASN A 1 87 ? -8.292 -8.841 1.830 1.00 87.75 87 ASN A C 1
ATOM 702 O O . ASN A 1 87 ? -8.543 -8.503 0.670 1.00 87.75 87 ASN A O 1
ATOM 706 N N . PHE A 1 88 ? -7.094 -9.310 2.188 1.00 86.44 88 PHE A N 1
ATOM 707 C CA . PHE A 1 88 ? -6.069 -9.596 1.196 1.00 86.44 88 PHE A CA 1
ATOM 708 C C . PHE A 1 88 ? -6.539 -10.741 0.294 1.00 86.44 88 PHE A C 1
ATOM 710 O O . PHE A 1 88 ? -6.788 -11.856 0.751 1.00 86.44 88 PHE A O 1
ATOM 717 N N . ASP A 1 89 ? -6.666 -10.426 -0.989 1.00 88.44 89 ASP A N 1
ATOM 718 C CA . ASP A 1 89 ? -7.113 -11.322 -2.048 1.00 88.44 89 ASP A CA 1
ATOM 719 C C . ASP A 1 89 ? -5.903 -11.634 -2.932 1.00 88.44 89 ASP A C 1
ATOM 721 O O . ASP A 1 89 ? -5.312 -10.722 -3.521 1.00 88.44 89 ASP A O 1
ATOM 725 N N . MET A 1 90 ? -5.493 -12.901 -2.950 1.00 86.19 90 MET A N 1
ATOM 726 C CA . MET A 1 90 ? -4.248 -13.328 -3.586 1.00 86.19 90 MET A CA 1
ATOM 727 C C . MET A 1 90 ? -4.266 -13.052 -5.092 1.00 86.19 90 MET A C 1
ATOM 729 O O . MET A 1 90 ? -3.339 -12.431 -5.611 1.00 86.19 90 MET A O 1
ATOM 733 N N . ASP A 1 91 ? -5.356 -13.409 -5.770 1.00 88.62 91 ASP A N 1
ATOM 734 C CA . ASP A 1 91 ? -5.493 -13.257 -7.219 1.00 88.62 91 ASP A CA 1
ATOM 735 C C . ASP A 1 91 ? -5.504 -11.781 -7.621 1.00 88.62 91 ASP A C 1
ATOM 737 O O . ASP A 1 91 ? -4.799 -11.364 -8.545 1.00 88.62 91 ASP A O 1
ATOM 741 N N . LYS A 1 92 ? -6.252 -10.946 -6.888 1.00 89.06 92 LYS A N 1
ATOM 742 C CA . LYS A 1 92 ? -6.288 -9.501 -7.163 1.00 89.06 92 LYS A CA 1
ATOM 743 C C . LYS A 1 92 ? -4.950 -8.829 -6.905 1.00 89.06 92 LYS A C 1
ATOM 745 O O . LYS A 1 92 ? -4.600 -7.891 -7.618 1.00 89.06 92 LYS A O 1
ATOM 750 N N . ASN A 1 93 ? -4.225 -9.229 -5.864 1.00 89.12 93 ASN A N 1
ATOM 751 C CA . ASN A 1 93 ? -2.914 -8.644 -5.601 1.00 89.12 93 ASN A CA 1
ATOM 752 C C . ASN A 1 93 ? -1.875 -9.120 -6.614 1.00 89.12 93 ASN A C 1
ATOM 754 O O . ASN A 1 93 ? -1.050 -8.308 -7.017 1.00 89.12 93 ASN A O 1
ATOM 758 N N . TRP A 1 94 ? -1.975 -10.357 -7.107 1.00 89.88 94 TRP A N 1
ATOM 759 C CA . TRP A 1 94 ? -1.097 -10.871 -8.160 1.00 89.88 94 TRP A CA 1
ATOM 760 C C . TRP A 1 94 ? -1.272 -10.069 -9.450 1.00 89.88 94 TRP A C 1
ATOM 762 O O . TRP A 1 94 ? -0.304 -9.603 -10.046 1.00 89.88 94 TRP A O 1
ATOM 772 N N . GLN A 1 95 ? -2.523 -9.810 -9.841 1.00 93.38 95 GLN A N 1
ATOM 773 C CA . GLN A 1 95 ? -2.830 -8.935 -10.976 1.00 93.38 95 GLN A CA 1
ATOM 774 C C . GLN A 1 95 ? -2.272 -7.520 -10.774 1.00 93.38 95 GLN A C 1
ATOM 776 O O . GLN A 1 95 ? -1.625 -6.979 -11.667 1.00 93.38 95 GLN A O 1
ATOM 781 N N . LYS A 1 96 ? -2.454 -6.932 -9.584 1.00 91.94 96 LYS A N 1
ATOM 782 C CA . LYS A 1 96 ? -1.895 -5.607 -9.265 1.00 91.94 96 LYS A CA 1
ATOM 783 C C . LYS A 1 96 ? -0.371 -5.579 -9.307 1.00 91.94 96 LYS A C 1
ATOM 785 O O . LYS A 1 96 ? 0.187 -4.545 -9.671 1.00 91.94 96 LYS A O 1
ATOM 790 N N . GLU A 1 97 ? 0.295 -6.652 -8.889 1.00 93.75 97 GLU A N 1
ATOM 791 C CA . GLU A 1 97 ? 1.749 -6.775 -8.971 1.00 93.75 97 GLU A CA 1
ATOM 792 C C . GLU A 1 97 ? 2.190 -6.707 -10.432 1.00 93.75 97 GLU A C 1
ATOM 794 O O . GLU A 1 97 ? 2.963 -5.816 -10.777 1.00 93.75 97 GLU A O 1
ATOM 799 N N . GLN A 1 98 ? 1.604 -7.544 -11.295 1.00 95.06 98 GLN A N 1
ATOM 800 C CA . GLN A 1 98 ? 1.874 -7.547 -12.738 1.00 95.06 98 GLN A CA 1
ATOM 801 C C . GLN A 1 98 ? 1.625 -6.171 -13.375 1.00 95.06 98 GLN A C 1
ATOM 803 O O . GLN A 1 98 ? 2.492 -5.640 -14.067 1.00 95.06 98 GLN A O 1
ATOM 808 N N . GLU A 1 99 ? 0.494 -5.527 -13.070 1.00 95.62 99 GLU A N 1
ATOM 809 C CA . GLU A 1 99 ? 0.194 -4.169 -13.546 1.00 95.62 99 GLU A CA 1
ATOM 810 C C . GLU A 1 99 ? 1.251 -3.142 -13.104 1.00 95.62 99 GLU A C 1
ATOM 812 O O . GLU A 1 99 ? 1.603 -2.226 -13.854 1.00 95.62 99 GLU A O 1
ATOM 817 N N . CYS A 1 100 ? 1.754 -3.257 -11.871 1.00 94.12 100 CYS A N 1
ATOM 818 C CA . CYS A 1 100 ? 2.792 -2.365 -11.366 1.00 94.12 100 CYS A CA 1
ATOM 819 C C . CYS A 1 100 ? 4.147 -2.647 -12.028 1.00 94.12 100 CYS A C 1
ATOM 821 O O . CYS A 1 100 ? 4.841 -1.693 -12.383 1.00 94.12 100 CYS A O 1
ATOM 823 N N . GLU A 1 101 ? 4.509 -3.914 -12.236 1.00 95.88 101 GLU A N 1
ATOM 824 C CA . GLU A 1 101 ? 5.730 -4.313 -12.944 1.00 95.88 101 GLU A CA 1
ATOM 825 C C . GLU A 1 101 ? 5.733 -3.819 -14.393 1.00 95.88 1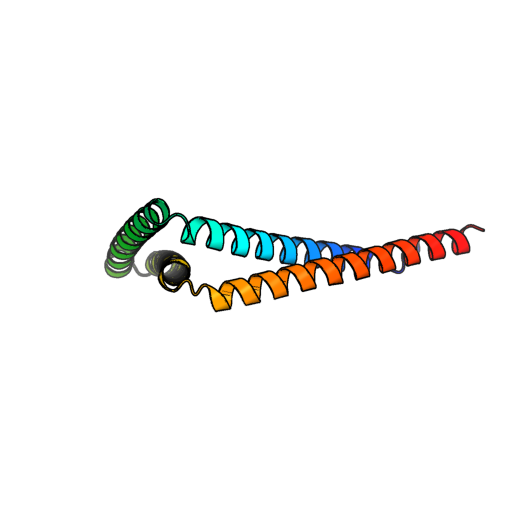01 GLU A C 1
ATOM 827 O O . GLU A 1 101 ? 6.708 -3.206 -14.837 1.00 95.88 101 GLU A O 1
ATOM 832 N N . ASP A 1 102 ? 4.624 -3.996 -15.110 1.00 97.12 102 ASP A N 1
ATOM 833 C CA . ASP A 1 102 ? 4.473 -3.504 -16.477 1.00 97.12 102 ASP A CA 1
ATOM 834 C C . ASP A 1 102 ? 4.553 -1.978 -16.536 1.00 97.12 102 ASP A C 1
ATOM 836 O O . ASP A 1 102 ? 5.232 -1.420 -17.404 1.00 97.12 102 ASP A O 1
ATOM 840 N N . LYS A 1 103 ? 3.942 -1.279 -15.572 1.00 96.00 103 LYS A N 1
ATOM 841 C CA . LYS A 1 103 ? 4.035 0.182 -15.474 1.00 96.00 103 LYS A CA 1
ATOM 842 C C . LYS A 1 103 ? 5.465 0.659 -15.215 1.00 96.00 103 LYS A C 1
ATOM 844 O O . LYS A 1 103 ? 5.902 1.627 -15.837 1.00 96.00 103 LYS A O 1
ATOM 849 N N . VAL A 1 104 ? 6.199 -0.002 -14.320 1.00 96.69 104 VAL A N 1
ATOM 850 C CA . VAL A 1 104 ? 7.617 0.293 -14.054 1.00 96.69 104 VAL A CA 1
ATOM 851 C C . VAL A 1 104 ? 8.452 0.057 -15.313 1.00 96.69 104 VAL A C 1
ATOM 853 O O . VAL A 1 104 ? 9.247 0.921 -15.691 1.00 96.69 104 VAL A O 1
ATOM 856 N N . ARG A 1 105 ? 8.240 -1.068 -16.008 1.00 97.62 105 ARG A N 1
ATOM 857 C CA . ARG A 1 105 ? 8.931 -1.395 -17.263 1.00 97.62 105 ARG A CA 1
ATOM 858 C C . ARG A 1 105 ? 8.662 -0.341 -18.337 1.00 97.62 105 ARG A C 1
ATOM 860 O O . ARG A 1 105 ? 9.603 0.137 -18.970 1.00 97.62 105 ARG A O 1
ATOM 867 N N . HIS A 1 106 ? 7.404 0.058 -18.501 1.00 96.88 106 HIS A N 1
ATOM 868 C CA . HIS A 1 106 ? 6.990 1.070 -19.467 1.00 96.88 106 HIS A CA 1
ATOM 869 C C . HIS A 1 106 ? 7.641 2.433 -19.190 1.00 96.88 106 HIS A C 1
ATOM 871 O O . HIS A 1 106 ? 8.345 2.954 -20.053 1.00 96.88 106 HIS A O 1
ATOM 877 N N . LEU A 1 107 ? 7.508 2.958 -17.966 1.00 95.88 107 LEU A N 1
ATOM 878 C CA . LEU A 1 107 ? 8.094 4.245 -17.566 1.00 95.88 107 LEU A CA 1
ATOM 879 C C . LEU A 1 107 ? 9.626 4.246 -17.662 1.00 95.88 107 LEU A C 1
ATOM 881 O O . LEU A 1 107 ? 10.228 5.258 -18.013 1.00 95.88 107 LEU A O 1
ATOM 885 N N . THR A 1 108 ? 10.271 3.113 -17.377 1.00 96.50 108 THR A N 1
ATOM 886 C CA . THR A 1 108 ? 11.722 2.958 -17.562 1.00 96.50 108 THR A CA 1
ATOM 887 C C . THR A 1 108 ? 12.102 3.060 -19.040 1.00 96.50 108 THR A C 1
ATOM 889 O O . THR A 1 108 ? 13.074 3.734 -19.388 1.00 96.50 108 THR A O 1
ATOM 892 N N . GLY A 1 109 ? 11.320 2.432 -19.922 1.00 95.75 109 GLY A N 1
ATOM 893 C CA . GLY A 1 109 ? 11.481 2.542 -21.370 1.00 95.75 109 GLY A CA 1
ATOM 894 C C . GLY A 1 109 ? 11.333 3.982 -21.868 1.00 95.75 109 GLY A C 1
ATOM 895 O O . GLY A 1 109 ? 12.219 4.481 -22.564 1.00 95.75 109 GLY A O 1
ATOM 896 N N . GLU A 1 110 ? 10.268 4.675 -21.456 1.00 94.06 110 GLU A N 1
ATOM 897 C CA . GLU A 1 110 ? 10.032 6.087 -21.789 1.00 94.06 110 GLU A CA 1
ATOM 898 C C . GLU A 1 110 ? 11.163 6.990 -21.284 1.00 94.06 110 GLU A C 1
ATOM 900 O O . GLU A 1 110 ? 11.672 7.839 -22.019 1.00 94.06 110 GLU A O 1
ATOM 905 N N . LEU A 1 111 ? 11.622 6.776 -20.047 1.00 94.12 111 LEU A N 1
ATOM 906 C CA . LEU A 1 111 ? 12.719 7.539 -19.461 1.00 94.12 111 LEU A CA 1
ATOM 907 C C . LEU A 1 111 ? 14.011 7.382 -20.268 1.00 94.12 111 LEU A C 1
ATOM 909 O O . LEU A 1 111 ? 14.706 8.369 -20.524 1.00 94.12 111 LEU A O 1
ATOM 913 N N . ASN A 1 112 ? 14.328 6.157 -20.688 1.00 93.31 112 ASN A N 1
ATOM 914 C CA . ASN A 1 112 ? 15.501 5.885 -21.514 1.00 93.31 112 ASN A CA 1
ATOM 915 C C . ASN A 1 112 ? 15.389 6.571 -22.881 1.00 93.31 112 ASN A C 1
ATOM 917 O O . ASN A 1 112 ? 16.344 7.211 -23.323 1.00 93.31 112 ASN A O 1
ATOM 921 N N . GLN A 1 113 ? 14.216 6.520 -23.520 1.00 92.94 113 GLN A N 1
ATOM 922 C CA . GLN A 1 113 ? 13.969 7.224 -24.782 1.00 92.94 113 GLN A CA 1
ATOM 923 C C . GLN A 1 113 ? 14.143 8.742 -24.633 1.00 92.94 113 GLN A C 1
ATOM 925 O O . GLN A 1 113 ? 14.872 9.354 -25.415 1.00 92.94 113 GLN A O 1
ATOM 930 N N . LEU A 1 114 ? 13.557 9.350 -23.597 1.00 91.25 114 LEU A N 1
ATOM 931 C CA . LEU A 1 114 ? 13.693 10.783 -23.320 1.00 91.25 114 LEU A CA 1
ATOM 932 C C . LEU A 1 114 ? 15.151 11.187 -23.054 1.00 91.25 114 LEU A C 1
ATOM 934 O O . LEU A 1 114 ? 15.614 12.215 -23.555 1.00 91.25 114 LEU A O 1
ATOM 938 N N . LYS A 1 115 ? 15.903 10.369 -22.307 1.00 89.81 115 LYS A N 1
ATOM 939 C CA . LYS A 1 115 ? 17.336 10.592 -22.055 1.00 89.81 115 LYS A CA 1
ATOM 940 C C . LYS A 1 115 ? 18.159 10.510 -23.343 1.00 89.81 115 LYS A C 1
ATOM 942 O O . LYS A 1 115 ? 19.022 11.362 -23.559 1.00 89.81 115 LYS A O 1
ATOM 947 N N . HIS A 1 116 ? 17.867 9.552 -24.223 1.00 88.81 116 HIS A N 1
ATOM 948 C CA . HIS A 1 116 ? 18.521 9.451 -25.530 1.00 88.81 116 HIS A CA 1
ATOM 949 C C . HIS A 1 116 ? 18.206 10.640 -26.447 1.00 88.81 116 HIS A C 1
ATOM 951 O O . HIS A 1 116 ? 19.117 11.165 -27.091 1.00 88.81 116 HIS A O 1
ATOM 957 N N . LEU A 1 117 ? 16.952 11.102 -26.485 1.00 87.56 117 LEU A N 1
ATOM 958 C CA . LEU A 1 117 ? 16.559 12.286 -27.257 1.00 87.56 117 LEU A CA 1
ATOM 959 C C . LEU A 1 117 ? 17.284 13.542 -26.761 1.00 87.56 117 LEU A C 1
ATOM 961 O O . LEU A 1 117 ? 17.884 14.253 -27.565 1.00 87.56 117 LEU A O 1
ATOM 965 N N . LYS A 1 118 ? 17.349 13.753 -25.440 1.00 85.81 118 LYS A N 1
ATOM 966 C CA . LYS A 1 118 ? 18.104 14.866 -24.842 1.00 85.81 118 LYS A CA 1
ATOM 967 C C . LYS A 1 118 ? 19.589 14.837 -25.224 1.00 85.81 118 LYS A C 1
ATOM 969 O O . LYS A 1 118 ? 20.169 15.879 -25.523 1.00 85.81 118 LYS A O 1
ATOM 974 N N . GLN A 1 119 ? 20.214 13.657 -25.232 1.00 84.06 119 GLN A N 1
ATOM 975 C CA . GLN A 1 119 ? 21.611 13.506 -25.653 1.00 84.06 119 GLN A CA 1
ATOM 976 C C . GLN A 1 119 ? 21.814 13.824 -27.140 1.00 84.06 119 GLN A C 1
ATOM 978 O O . GLN A 1 119 ? 22.811 14.455 -27.488 1.00 84.06 119 GLN A O 1
ATOM 983 N N . ARG A 1 120 ? 20.889 13.409 -28.018 1.00 80.56 120 ARG A N 1
ATOM 984 C CA . ARG A 1 120 ? 20.934 13.753 -29.448 1.00 80.56 120 ARG A CA 1
ATOM 985 C C . ARG A 1 120 ? 20.798 15.256 -29.664 1.00 80.56 120 ARG A C 1
ATOM 987 O O . ARG A 1 120 ? 21.657 15.825 -30.326 1.00 80.56 120 ARG A O 1
ATOM 994 N N . ASP A 1 121 ? 19.801 15.897 -29.062 1.00 73.50 121 ASP A N 1
ATOM 995 C CA . ASP A 1 121 ? 19.605 17.351 -29.157 1.00 73.50 121 ASP A CA 1
ATOM 996 C C . ASP A 1 121 ? 20.831 18.126 -28.668 1.00 73.50 121 ASP A C 1
ATOM 998 O O . ASP A 1 121 ? 21.271 19.078 -29.311 1.00 73.50 121 ASP A O 1
ATOM 1002 N N . HIS A 1 122 ? 21.450 17.678 -27.570 1.00 65.69 122 HIS A N 1
ATOM 1003 C CA . HIS A 1 122 ? 22.689 18.281 -27.090 1.00 65.69 122 HIS A CA 1
ATOM 1004 C C . HIS A 1 122 ? 23.833 18.139 -28.109 1.00 65.69 122 HIS A C 1
ATOM 1006 O O . HIS A 1 122 ? 24.624 19.066 -28.257 1.00 65.69 122 HIS A O 1
ATOM 1012 N N . ARG A 1 123 ? 23.937 17.025 -28.842 1.00 68.56 123 ARG A N 1
ATOM 1013 C CA . ARG A 1 123 ? 24.967 16.871 -29.885 1.00 68.56 123 ARG A CA 1
ATOM 1014 C C . ARG A 1 123 ? 24.732 17.793 -31.084 1.00 68.56 123 ARG A C 1
ATOM 1016 O O . ARG A 1 123 ? 25.703 18.316 -31.607 1.00 68.56 123 ARG A O 1
ATOM 1023 N N . TYR A 1 124 ? 23.483 18.026 -31.490 1.00 61.09 124 TYR A N 1
ATOM 1024 C CA . TYR A 1 124 ? 23.167 18.909 -32.626 1.00 61.09 124 TYR A CA 1
ATOM 1025 C C . TYR A 1 124 ? 23.278 20.405 -32.306 1.00 61.09 124 TYR A C 1
ATOM 1027 O O . TYR A 1 124 ? 23.492 21.201 -33.208 1.00 61.09 124 TYR A O 1
ATOM 1035 N N . LEU A 1 125 ? 23.136 20.804 -31.039 1.00 57.56 125 LEU A N 1
ATOM 1036 C CA . LEU A 1 125 ? 23.236 22.212 -30.625 1.00 57.56 125 LEU A CA 1
ATOM 1037 C C . LEU A 1 125 ? 24.677 22.697 -30.381 1.00 57.56 125 LEU A C 1
ATOM 1039 O O . LEU A 1 125 ? 24.874 23.876 -30.087 1.00 57.56 125 LEU A O 1
ATOM 1043 N N . PHE A 1 126 ? 25.662 21.799 -30.423 1.00 54.25 126 PHE A N 1
ATOM 1044 C CA . PHE A 1 126 ? 27.069 22.087 -30.117 1.00 54.25 126 PHE A CA 1
ATOM 1045 C C . PHE A 1 126 ? 28.049 21.483 -31.146 1.00 54.25 126 PHE A C 1
ATOM 1047 O O . PHE A 1 126 ? 29.250 21.443 -30.880 1.00 54.25 126 PHE A O 1
ATOM 1054 N N . ALA A 1 127 ? 27.539 21.011 -32.286 1.00 50.44 127 ALA A N 1
ATOM 1055 C CA . ALA A 1 127 ? 28.300 20.675 -33.491 1.00 50.44 127 ALA A CA 1
ATOM 1056 C C . ALA A 1 127 ? 28.124 21.801 -34.517 1.00 50.44 127 ALA A C 1
ATOM 1058 O O . ALA A 1 127 ? 29.098 22.072 -35.250 1.00 50.44 127 ALA A O 1
#

Secondary structure (DSSP, 8-state):
------TTHHHHHHHHHHHHHHHHHHHHHHHHHHHHH-HHHHHHHHHHHHHHHHHHHHHHHHS-HHHHHHHHHHHHHHHHHHHHHHT--HHHHHHHHHHHHHHHHHHHHHHHHHHHHHHHHHHHT--

Foldseek 3Di:
DPDPPQPLPVVLVVLVVQLVVLVVQLVVLVVLVVLLVVPVNLVVVLVVLVVVLVVLVVCLVPDDPVCNVVSVVVNVVSVVVNCCNVVDDPVVSVVVNVVSVVSSVVSVVVSVVSVVVSVVVVVVVPD

Sequence (127 aa):
MTKKHEPFSVAIQATEKALATAQKKLDQVKADFELYLDFQRRAELLGNLAFEIGRLEVEVEMSKPAQRKKAETDLKAKQREYNRLANFDMDKNWQKEQECEDKVRHLTGELNQLKHLKQRDHRYLFA